Protein AF-A0A7Y4U994-F1 (afdb_monomer)

Secondary structure (DSSP, 8-state):
-GGGGT--TTSPP--HHHHHHHHHHHHHHHHSS--TTHHHHHHHHHHHTT-SSHHHHHHHHHHHHHHTTSTTHHHHHHHHHHH-S-HHHHHHHHHHHHHHT-GGGHHHHHHHHHH-SSHHHHHHHHHHHHH--

Solvent-accessible surface area (backbone atoms only — not comparable to full-atom values): 7102 Å² total; per-residue (Å²): 116,76,64,64,59,44,52,67,83,88,53,85,85,84,51,66,66,62,50,50,52,21,44,51,40,33,45,54,42,18,53,46,89,68,57,94,51,30,56,61,35,51,54,45,46,59,55,38,53,65,42,88,50,68,72,55,17,50,54,34,49,52,40,59,58,55,29,68,78,29,81,38,34,61,62,37,37,52,47,34,52,75,68,48,85,53,58,70,57,24,22,52,31,29,42,50,48,13,74,69,22,50,53,86,47,50,65,61,31,53,50,34,34,74,63,49,92,43,68,66,34,14,49,30,12,54,54,17,62,74,48,40,100

Sequence (133 aa):
VLNVLVNPGGSEITDAADLRARCFGILVVNQMIDVRFSRKAIGFLFGFLDNKDPQLRAIAEAAAVELQHTRNGLRELFGIIKIHSYADFRRKAAEWLGRWGNAEARELLTETAANDRDAGVKAAAAEALKHLK

Structure (mmCIF, N/CA/C/O backbone):
data_AF-A0A7Y4U994-F1
#
_entry.id   AF-A0A7Y4U994-F1
#
loop_
_atom_site.group_PDB
_atom_site.id
_atom_site.type_symbol
_atom_site.label_atom_id
_atom_site.label_alt_id
_atom_site.label_comp_id
_atom_site.label_asym_id
_atom_site.label_entity_id
_atom_site.label_seq_id
_atom_site.pdbx_PDB_ins_code
_atom_site.Cartn_x
_atom_site.Cartn_y
_atom_site.Cartn_z
_atom_site.occupancy
_atom_site.B_iso_or_equiv
_atom_site.auth_seq_id
_atom_site.auth_comp_id
_atom_site.auth_asym_id
_atom_site.auth_atom_id
_atom_site.pdbx_PDB_model_num
ATOM 1 N N . VAL A 1 1 ? 10.411 17.819 -10.973 1.00 56.22 1 VAL A N 1
ATOM 2 C CA . VAL A 1 1 ? 11.469 16.870 -11.395 1.00 56.22 1 VAL A CA 1
ATOM 3 C C . VAL A 1 1 ? 11.357 15.527 -10.670 1.00 56.22 1 VAL A C 1
ATOM 5 O O . VAL A 1 1 ? 11.229 14.529 -11.356 1.00 56.22 1 VAL A O 1
ATOM 8 N N . LEU A 1 2 ? 11.268 15.469 -9.331 1.00 57.94 2 LEU A N 1
ATOM 9 C CA . LEU A 1 2 ? 11.223 14.192 -8.582 1.00 57.94 2 LEU A CA 1
ATOM 10 C C . LEU A 1 2 ? 10.063 13.243 -8.946 1.00 57.94 2 LEU A C 1
ATOM 12 O O . LEU A 1 2 ? 10.270 12.040 -9.025 1.00 57.94 2 LEU A O 1
ATOM 16 N N . ASN A 1 3 ? 8.870 13.762 -9.265 1.00 61.09 3 ASN A N 1
ATOM 17 C CA . ASN A 1 3 ? 7.759 12.918 -9.735 1.00 61.09 3 ASN A CA 1
ATOM 18 C C . ASN A 1 3 ? 8.065 12.160 -11.037 1.00 61.09 3 ASN A C 1
ATOM 20 O O . ASN A 1 3 ? 7.453 11.126 -11.273 1.00 61.09 3 ASN A O 1
ATOM 24 N N . VAL A 1 4 ? 8.967 12.661 -11.889 1.00 68.94 4 VAL A N 1
ATOM 25 C CA . VAL A 1 4 ? 9.307 12.010 -13.169 1.00 68.94 4 VAL A CA 1
ATOM 26 C C . VAL A 1 4 ? 10.019 10.679 -12.927 1.00 68.94 4 VAL A C 1
ATOM 28 O O . VAL A 1 4 ? 9.819 9.745 -13.689 1.00 68.94 4 VAL A O 1
ATOM 31 N N . LEU A 1 5 ? 10.771 10.567 -11.826 1.00 72.56 5 LEU A N 1
ATOM 32 C CA . LEU A 1 5 ? 11.514 9.353 -11.471 1.00 72.56 5 LEU A CA 1
ATOM 33 C C . LEU A 1 5 ? 10.598 8.161 -11.168 1.00 72.56 5 LEU A C 1
ATOM 35 O O . LEU A 1 5 ? 11.001 7.016 -11.327 1.00 72.56 5 LEU A O 1
ATOM 39 N N . VAL A 1 6 ? 9.372 8.428 -10.716 1.00 81.88 6 VAL A N 1
ATOM 40 C CA . VAL A 1 6 ? 8.438 7.394 -10.248 1.00 81.88 6 VAL A CA 1
ATOM 41 C C . VAL A 1 6 ? 7.201 7.266 -11.137 1.00 81.88 6 VAL A C 1
ATOM 43 O O . VAL A 1 6 ? 6.573 6.215 -11.165 1.00 81.88 6 VAL A O 1
ATOM 46 N N . ASN A 1 7 ? 6.859 8.306 -11.900 1.00 85.38 7 ASN A N 1
ATOM 47 C CA . ASN A 1 7 ? 5.662 8.346 -12.735 1.00 85.38 7 ASN A CA 1
ATOM 48 C C . ASN A 1 7 ? 5.836 7.511 -14.021 1.00 85.38 7 ASN A C 1
ATOM 50 O O . ASN A 1 7 ? 6.702 7.860 -14.828 1.00 85.38 7 ASN A O 1
ATOM 54 N N . PRO A 1 8 ? 5.006 6.479 -14.271 1.00 83.31 8 PRO A N 1
ATOM 55 C CA . PRO A 1 8 ? 5.078 5.657 -15.486 1.00 83.31 8 PRO A CA 1
ATOM 56 C C . PRO A 1 8 ? 4.640 6.381 -16.769 1.00 83.31 8 PRO A C 1
ATOM 58 O O . PRO A 1 8 ? 4.698 5.808 -17.849 1.00 83.31 8 PRO A O 1
ATOM 61 N N . GLY A 1 9 ? 4.166 7.628 -16.681 1.00 80.62 9 GLY A N 1
ATOM 62 C CA . GLY A 1 9 ? 3.754 8.401 -17.856 1.00 80.62 9 GLY A CA 1
ATOM 63 C C . GLY A 1 9 ? 2.467 7.893 -18.515 1.00 80.62 9 GLY A C 1
ATOM 64 O O . GLY A 1 9 ? 2.164 8.299 -19.629 1.00 80.62 9 GLY A O 1
ATOM 65 N N . GLY A 1 10 ? 1.706 7.032 -17.830 1.00 73.50 10 GLY A N 1
ATOM 66 C CA . GLY A 1 10 ? 0.467 6.433 -18.337 1.00 73.50 10 GLY A CA 1
ATOM 67 C C . GLY A 1 10 ? 0.653 5.109 -19.083 1.00 73.50 10 GLY A C 1
ATOM 68 O O . GLY A 1 10 ? -0.343 4.463 -19.393 1.00 73.50 10 GLY A O 1
ATOM 69 N N . SER A 1 11 ? 1.893 4.680 -19.327 1.00 75.88 11 SER A N 1
ATOM 70 C CA . SER A 1 11 ? 2.191 3.379 -19.932 1.00 75.88 11 SER A CA 1
ATOM 71 C C . SER A 1 11 ? 2.140 2.256 -18.895 1.00 75.88 11 SER A C 1
ATOM 73 O O . SER A 1 11 ? 2.559 2.438 -17.749 1.00 75.88 11 SER A O 1
ATOM 75 N N . GLU A 1 12 ? 1.655 1.080 -19.296 1.00 80.62 12 GLU A N 1
ATOM 76 C CA . GLU A 1 12 ? 1.783 -0.133 -18.484 1.00 80.62 12 GLU A CA 1
ATOM 77 C C . GLU A 1 12 ? 3.268 -0.496 -18.362 1.00 80.62 12 GLU A C 1
ATOM 79 O O . GLU A 1 12 ? 3.984 -0.569 -19.363 1.00 80.62 12 GLU A O 1
ATOM 84 N N . ILE A 1 13 ? 3.746 -0.690 -17.130 1.00 87.50 13 ILE A N 1
ATOM 85 C CA . ILE A 1 13 ? 5.123 -1.131 -16.901 1.00 87.50 13 ILE A CA 1
ATOM 86 C C . ILE A 1 13 ? 5.186 -2.626 -17.183 1.00 87.50 13 ILE A C 1
ATOM 88 O O . ILE A 1 13 ? 4.505 -3.408 -16.520 1.00 87.50 13 ILE A O 1
ATOM 92 N N . THR A 1 14 ? 6.023 -3.002 -18.144 1.00 90.38 14 THR A N 1
ATOM 93 C CA . THR A 1 14 ? 6.268 -4.392 -18.554 1.00 90.38 14 THR A CA 1
ATOM 94 C C . THR A 1 14 ? 7.699 -4.843 -18.272 1.00 90.38 14 THR A C 1
ATOM 96 O O . THR A 1 14 ? 7.974 -6.039 -18.264 1.00 90.38 14 THR A O 1
ATOM 99 N N . ASP A 1 15 ? 8.608 -3.902 -18.006 1.00 93.81 15 ASP A N 1
ATOM 100 C CA . ASP A 1 15 ? 10.008 -4.190 -17.719 1.00 93.81 15 ASP A CA 1
ATOM 101 C C . ASP A 1 15 ? 10.298 -4.196 -16.212 1.00 93.81 15 ASP A C 1
ATOM 103 O O . ASP A 1 15 ? 9.988 -3.259 -15.468 1.00 93.81 15 ASP A O 1
ATOM 107 N N . ALA A 1 16 ? 10.947 -5.266 -15.758 1.00 95.81 16 ALA A N 1
ATOM 108 C CA . ALA A 1 16 ? 11.268 -5.462 -14.354 1.00 95.81 16 ALA A CA 1
ATOM 109 C C . ALA A 1 16 ? 12.397 -4.539 -13.867 1.00 95.81 16 ALA A C 1
ATOM 111 O O . ALA A 1 16 ? 12.470 -4.252 -12.669 1.00 95.81 16 ALA A O 1
ATOM 112 N N . ALA A 1 17 ? 13.310 -4.098 -14.740 1.00 95.06 17 ALA A N 1
ATOM 113 C CA . ALA A 1 17 ? 14.361 -3.157 -14.351 1.00 95.06 17 ALA A CA 1
ATOM 114 C C . ALA A 1 17 ? 13.787 -1.743 -14.154 1.00 95.06 17 ALA A C 1
ATOM 116 O O . ALA A 1 17 ? 14.053 -1.124 -13.121 1.00 95.06 17 ALA A O 1
ATOM 117 N N . ASP A 1 18 ? 12.925 -1.287 -15.067 1.00 93.81 18 ASP A N 1
ATOM 118 C CA . ASP A 1 18 ? 12.173 -0.033 -14.945 1.00 93.81 18 ASP A CA 1
ATOM 119 C C . ASP A 1 18 ? 11.322 -0.017 -13.668 1.00 93.81 18 ASP A C 1
ATOM 121 O O . ASP A 1 18 ? 11.397 0.930 -12.879 1.00 93.81 18 ASP A O 1
ATOM 125 N N . LEU A 1 19 ? 10.584 -1.100 -13.382 1.00 96.00 19 LEU A N 1
ATOM 126 C CA . LEU A 1 19 ? 9.781 -1.165 -12.161 1.00 96.00 19 LEU A CA 1
ATOM 127 C C . LEU A 1 19 ? 10.636 -1.057 -10.892 1.00 96.00 19 LEU A C 1
ATOM 129 O O . LEU A 1 19 ? 10.293 -0.299 -9.983 1.00 96.00 19 LEU A O 1
ATOM 133 N N . ARG A 1 20 ? 11.773 -1.764 -10.831 1.00 97.06 20 ARG A N 1
ATOM 134 C CA . ARG A 1 20 ? 12.699 -1.671 -9.689 1.00 97.06 20 ARG A CA 1
ATOM 135 C C . ARG A 1 20 ? 13.226 -0.253 -9.506 1.00 97.06 20 ARG A C 1
ATOM 137 O O . ARG A 1 20 ? 13.248 0.232 -8.376 1.00 97.06 20 ARG A O 1
ATOM 144 N N . ALA A 1 21 ? 13.607 0.422 -10.590 1.00 95.38 21 ALA A N 1
ATOM 145 C CA . ALA A 1 21 ? 14.094 1.798 -10.533 1.00 95.38 21 ALA A CA 1
ATOM 146 C C . ALA A 1 21 ? 13.033 2.753 -9.963 1.00 95.38 21 ALA A C 1
ATOM 148 O O . ALA A 1 21 ? 13.330 3.578 -9.096 1.00 95.38 21 ALA A O 1
ATOM 149 N N . ARG A 1 22 ? 11.772 2.595 -10.377 1.00 95.94 22 ARG A N 1
ATOM 150 C CA . ARG A 1 22 ? 10.650 3.406 -9.882 1.00 95.94 22 ARG A CA 1
ATOM 151 C C . ARG A 1 22 ? 10.326 3.115 -8.427 1.00 95.94 22 ARG A C 1
ATOM 153 O O . ARG A 1 22 ? 10.164 4.051 -7.648 1.00 95.94 22 ARG A O 1
ATOM 160 N N . CYS A 1 23 ? 10.273 1.842 -8.045 1.00 97.69 23 CYS A N 1
ATOM 161 C CA . CYS A 1 23 ? 10.105 1.419 -6.658 1.00 97.69 23 CYS A CA 1
ATOM 162 C C . CYS A 1 23 ? 11.201 2.004 -5.760 1.00 97.69 23 CYS A C 1
ATOM 164 O O . CYS A 1 23 ? 10.896 2.585 -4.720 1.00 97.69 23 CYS A O 1
ATOM 166 N N . PHE A 1 24 ? 12.461 1.953 -6.196 1.00 97.25 24 PHE A N 1
ATOM 167 C CA . PHE A 1 24 ? 13.565 2.589 -5.483 1.00 97.25 24 PHE A CA 1
ATOM 168 C C . PHE A 1 24 ? 13.381 4.110 -5.377 1.00 97.25 24 PHE A C 1
ATOM 170 O O . PHE A 1 24 ? 13.525 4.678 -4.295 1.00 97.25 24 PHE A O 1
ATOM 177 N N . GLY A 1 25 ? 12.970 4.773 -6.461 1.00 96.31 25 GLY A N 1
ATOM 178 C CA . GLY A 1 25 ? 12.638 6.198 -6.447 1.00 96.31 25 GLY A CA 1
ATOM 179 C C . GLY A 1 25 ? 11.539 6.547 -5.436 1.00 96.31 25 GLY A C 1
ATOM 180 O O . GLY A 1 25 ? 11.646 7.555 -4.738 1.00 96.31 25 GLY A O 1
ATOM 181 N N . ILE A 1 26 ? 10.512 5.702 -5.300 1.00 97.38 26 ILE A N 1
ATOM 182 C CA . ILE A 1 26 ? 9.431 5.882 -4.318 1.00 97.38 26 ILE A CA 1
ATOM 183 C C . ILE A 1 26 ? 9.986 5.815 -2.894 1.00 97.38 26 ILE A C 1
ATOM 185 O O . ILE A 1 26 ? 9.651 6.675 -2.076 1.00 97.38 26 ILE A O 1
ATOM 189 N N . LEU A 1 27 ? 10.858 4.846 -2.605 1.00 97.94 27 LEU A N 1
ATOM 190 C CA . LEU A 1 27 ? 11.506 4.721 -1.297 1.00 97.94 27 LEU A CA 1
ATOM 191 C C . LEU A 1 27 ? 12.379 5.941 -0.986 1.00 97.94 27 LEU A C 1
ATOM 193 O O . LEU A 1 27 ? 12.257 6.518 0.093 1.00 97.94 27 LEU A O 1
ATOM 197 N N . VAL A 1 28 ? 13.187 6.398 -1.948 1.00 96.38 28 VAL A N 1
ATOM 198 C CA . VAL A 1 28 ? 14.036 7.590 -1.795 1.00 96.38 28 VAL A CA 1
ATOM 199 C C . VAL A 1 28 ? 13.195 8.833 -1.510 1.00 96.38 28 VAL A C 1
ATOM 201 O O . VAL A 1 28 ? 13.471 9.546 -0.548 1.00 96.38 28 VAL A O 1
ATOM 204 N N . VAL A 1 29 ? 12.128 9.07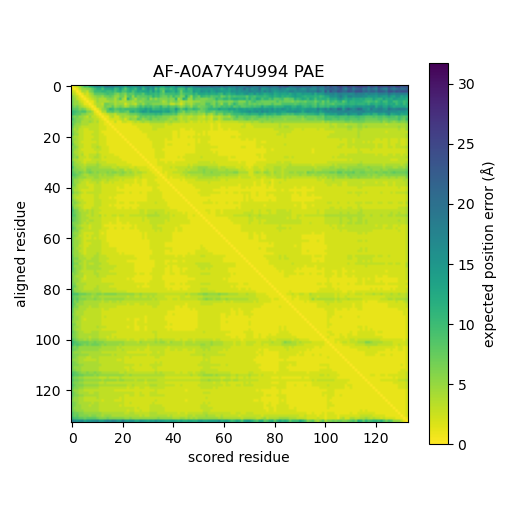5 -2.280 1.00 95.69 29 VAL A N 1
ATOM 205 C CA . VAL A 1 29 ? 11.222 10.218 -2.059 1.00 95.69 29 VAL A CA 1
ATOM 206 C C . VAL A 1 29 ? 10.565 10.157 -0.673 1.00 95.69 29 VAL A C 1
ATOM 208 O O . VAL A 1 29 ? 10.327 11.195 -0.058 1.00 95.69 29 VAL A O 1
ATOM 211 N N . ASN A 1 30 ? 10.298 8.963 -0.142 1.00 97.00 30 ASN A N 1
ATOM 212 C CA . ASN A 1 30 ? 9.736 8.796 1.200 1.00 97.00 30 ASN A CA 1
ATOM 213 C C . ASN A 1 30 ? 10.773 8.866 2.336 1.00 97.00 30 ASN A C 1
ATOM 215 O O . ASN A 1 30 ? 10.378 8.902 3.500 1.00 97.00 30 ASN A O 1
ATOM 219 N N . GL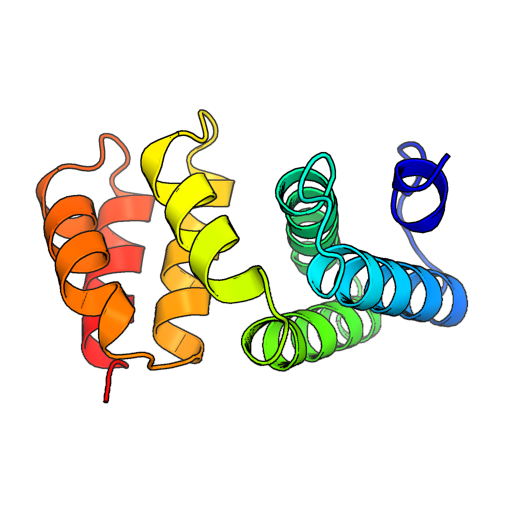N A 1 31 ? 12.071 8.960 2.028 1.00 96.81 31 GLN A N 1
ATOM 220 C CA . GLN A 1 31 ? 13.114 9.295 3.007 1.00 96.81 31 GLN A CA 1
ATOM 221 C C . GLN A 1 31 ? 13.376 10.803 3.129 1.00 96.81 31 GLN A C 1
ATOM 223 O O . GLN A 1 31 ? 13.977 11.258 4.105 1.00 96.81 31 GLN A O 1
ATOM 228 N N . MET A 1 32 ? 12.932 11.601 2.156 1.00 95.19 32 MET A N 1
ATOM 229 C CA . MET A 1 32 ? 13.219 13.034 2.111 1.00 95.19 32 MET A CA 1
ATOM 230 C C . MET A 1 32 ? 12.486 13.817 3.210 1.00 95.19 32 MET A C 1
ATOM 232 O O . MET A 1 32 ? 11.370 13.486 3.605 1.00 95.19 32 MET A O 1
ATOM 236 N N . ILE A 1 33 ? 13.101 14.913 3.669 1.00 93.69 33 ILE A N 1
ATOM 237 C CA . ILE A 1 33 ? 12.448 15.883 4.569 1.00 93.69 33 ILE A CA 1
ATOM 238 C C . ILE A 1 33 ? 11.305 16.607 3.844 1.00 93.69 33 ILE A C 1
ATOM 240 O O . ILE A 1 33 ? 10.271 16.895 4.439 1.00 93.69 33 ILE A O 1
ATOM 244 N N . ASP A 1 34 ? 11.491 16.899 2.556 1.00 91.06 34 ASP A N 1
ATOM 245 C CA . ASP A 1 34 ? 10.463 17.498 1.712 1.00 91.06 34 ASP A CA 1
ATOM 246 C C . ASP A 1 34 ? 9.427 16.448 1.289 1.00 91.06 34 ASP A C 1
ATOM 248 O O . ASP A 1 34 ? 9.695 15.590 0.447 1.00 91.06 34 ASP A O 1
ATOM 252 N N . VAL A 1 35 ? 8.227 16.553 1.859 1.00 89.69 35 VAL A N 1
ATOM 253 C CA . VAL A 1 35 ? 7.142 15.577 1.681 1.00 89.69 35 VAL A CA 1
ATOM 254 C C . VAL A 1 35 ? 6.221 15.867 0.494 1.00 89.69 35 VAL A C 1
ATOM 256 O O . VAL A 1 35 ? 5.275 15.116 0.257 1.00 89.69 35 VAL A O 1
ATOM 259 N N . ARG A 1 36 ? 6.467 16.934 -0.288 1.00 90.56 36 ARG A N 1
ATOM 260 C CA . ARG A 1 36 ? 5.557 17.397 -1.364 1.00 90.56 36 ARG A CA 1
ATOM 261 C C . ARG A 1 36 ? 5.150 16.305 -2.357 1.00 90.56 36 ARG A C 1
ATOM 263 O O . ARG A 1 36 ? 4.101 16.411 -2.990 1.00 90.56 36 ARG A O 1
ATOM 270 N N . PHE A 1 37 ? 5.972 15.268 -2.505 1.00 90.75 37 PHE A N 1
ATOM 271 C CA . PHE A 1 37 ? 5.760 14.182 -3.459 1.00 90.75 37 PHE A CA 1
ATOM 272 C C . PHE A 1 37 ? 5.599 12.797 -2.824 1.00 90.75 37 PHE A C 1
ATOM 274 O O . PHE A 1 37 ? 5.278 1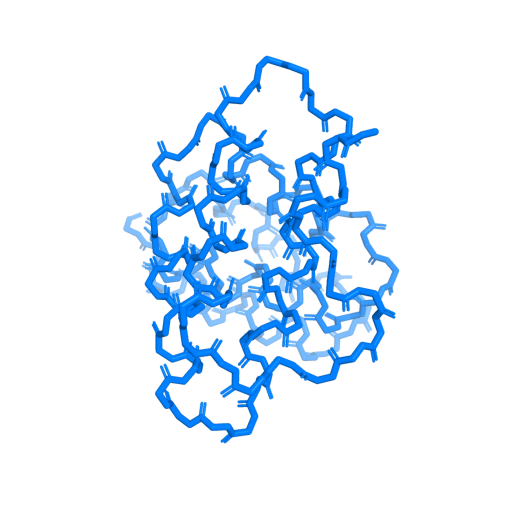1.856 -3.546 1.00 90.75 37 PHE A O 1
ATOM 281 N N . SER A 1 38 ? 5.748 12.659 -1.503 1.00 94.81 38 SER A N 1
ATOM 282 C CA . SER A 1 38 ? 5.753 11.362 -0.807 1.00 94.81 38 SER A CA 1
ATOM 283 C C . SER A 1 38 ? 4.447 10.590 -1.011 1.00 94.81 38 SER A C 1
ATOM 285 O O . SER A 1 38 ? 4.463 9.472 -1.530 1.00 94.81 38 SER A O 1
ATOM 287 N N . ARG A 1 39 ? 3.295 11.227 -0.763 1.00 95.12 39 ARG A N 1
ATOM 288 C CA . ARG A 1 39 ? 1.981 10.601 -0.996 1.00 95.12 39 ARG A CA 1
ATOM 289 C C . ARG A 1 39 ? 1.735 10.224 -2.450 1.00 95.12 39 ARG A C 1
ATOM 291 O O . ARG A 1 39 ? 1.199 9.159 -2.738 1.00 95.12 39 ARG A O 1
ATOM 298 N N . LYS A 1 40 ? 2.114 11.107 -3.380 1.00 94.06 40 LYS A N 1
ATOM 299 C CA . LYS A 1 40 ? 1.920 10.867 -4.815 1.00 94.06 40 LYS A CA 1
ATOM 300 C C . LYS A 1 40 ? 2.781 9.697 -5.297 1.00 94.06 40 LYS A C 1
ATOM 302 O O . LYS A 1 40 ? 2.306 8.899 -6.095 1.00 94.06 40 LYS A O 1
ATOM 307 N N . ALA A 1 41 ? 4.001 9.569 -4.776 1.00 96.12 41 ALA A N 1
ATOM 308 C CA . ALA A 1 41 ? 4.882 8.438 -5.042 1.00 96.12 41 ALA A CA 1
ATOM 309 C C . ALA A 1 41 ? 4.262 7.109 -4.572 1.00 96.12 41 ALA A C 1
ATOM 311 O O . ALA A 1 41 ? 4.243 6.144 -5.331 1.00 96.12 41 ALA A O 1
ATOM 312 N N . ILE A 1 42 ? 3.664 7.081 -3.376 1.00 97.44 42 ILE A N 1
ATOM 313 C CA . ILE A 1 42 ? 2.924 5.906 -2.876 1.00 97.44 42 ILE A CA 1
ATOM 314 C C . ILE A 1 42 ? 1.707 5.599 -3.759 1.00 97.44 42 ILE A C 1
ATOM 316 O O . ILE A 1 42 ? 1.408 4.438 -4.017 1.00 97.44 42 ILE A O 1
ATOM 320 N N . GLY A 1 43 ? 1.046 6.621 -4.302 1.00 95.19 43 GLY A N 1
ATOM 321 C CA . GLY A 1 43 ? -0.030 6.419 -5.270 1.00 95.19 43 GLY A CA 1
ATOM 322 C C . GLY A 1 43 ? 0.407 5.660 -6.527 1.00 95.19 43 GLY A C 1
ATOM 323 O O . GLY A 1 43 ? -0.337 4.813 -7.012 1.00 95.19 43 GLY A O 1
ATOM 324 N N . PHE A 1 44 ? 1.625 5.900 -7.025 1.00 96.00 44 PHE A N 1
ATOM 325 C CA . PHE A 1 44 ? 2.179 5.094 -8.117 1.00 96.00 44 PHE A CA 1
ATOM 326 C C . PHE A 1 44 ? 2.472 3.659 -7.672 1.00 96.00 44 PHE A C 1
ATOM 328 O O . PHE A 1 44 ? 2.139 2.732 -8.406 1.00 96.00 44 PHE A O 1
ATOM 335 N N . LEU A 1 45 ? 2.994 3.462 -6.454 1.00 97.50 45 LEU A N 1
ATOM 336 C CA . LEU A 1 45 ? 3.198 2.123 -5.889 1.00 97.50 45 LEU A CA 1
ATOM 337 C C . LEU A 1 45 ? 1.897 1.312 -5.859 1.00 97.50 45 LEU A C 1
ATOM 339 O O . LEU A 1 45 ? 1.891 0.143 -6.228 1.00 97.50 45 LEU A O 1
ATOM 343 N N . PHE A 1 46 ? 0.785 1.941 -5.474 1.00 97.19 46 PHE A N 1
ATOM 344 C CA . PHE A 1 46 ? -0.532 1.301 -5.466 1.00 97.19 46 PHE A CA 1
ATOM 345 C C . PHE A 1 46 ? -1.014 0.894 -6.855 1.00 97.19 46 PHE A C 1
ATOM 347 O O . PHE A 1 46 ? -1.695 -0.121 -6.962 1.00 97.19 46 PHE A O 1
ATOM 354 N N . GLY A 1 47 ? -0.644 1.639 -7.899 1.00 94.56 47 GLY A N 1
ATOM 355 C CA . GLY A 1 47 ? -0.875 1.219 -9.280 1.00 94.56 47 GLY A CA 1
ATOM 356 C C . GLY A 1 47 ? 0.013 0.041 -9.687 1.00 94.56 47 GLY A C 1
ATOM 357 O O . GLY A 1 47 ? -0.439 -0.862 -10.381 1.00 94.56 47 GLY A O 1
ATOM 358 N N . PHE A 1 48 ? 1.264 -0.004 -9.221 1.00 95.94 48 PHE A N 1
ATOM 359 C CA . PHE A 1 48 ? 2.174 -1.118 -9.519 1.00 95.94 48 PHE A CA 1
ATOM 360 C C . PHE A 1 48 ? 1.743 -2.429 -8.849 1.00 95.94 48 PHE A C 1
ATOM 362 O O . PHE A 1 48 ? 1.939 -3.500 -9.415 1.00 95.94 48 PHE A O 1
ATOM 369 N N . LEU A 1 49 ? 1.102 -2.352 -7.682 1.00 97.00 49 LEU A N 1
ATOM 370 C CA . LEU A 1 49 ? 0.511 -3.507 -6.996 1.00 97.00 49 LEU A CA 1
ATOM 371 C C . LEU A 1 49 ? -0.674 -4.130 -7.761 1.00 97.00 49 LEU A C 1
ATOM 373 O O . LEU A 1 49 ? -0.993 -5.302 -7.559 1.00 97.00 49 LEU A O 1
ATOM 377 N N . ASP A 1 50 ? -1.287 -3.386 -8.682 1.00 94.88 50 ASP A N 1
ATOM 378 C CA . ASP A 1 50 ? -2.356 -3.897 -9.547 1.00 94.88 50 ASP A CA 1
ATOM 379 C C . ASP A 1 50 ? -1.826 -4.543 -10.839 1.00 94.88 50 ASP A C 1
ATOM 381 O O . ASP A 1 50 ? -2.617 -5.069 -11.625 1.00 94.88 50 ASP A O 1
ATOM 385 N N . ASN A 1 51 ? -0.507 -4.532 -11.076 1.00 94.81 51 ASN A N 1
ATOM 386 C CA . ASN A 1 51 ? 0.087 -5.039 -12.316 1.00 94.81 51 ASN A CA 1
ATOM 387 C C . ASN A 1 51 ? -0.329 -6.495 -12.578 1.00 94.81 51 ASN A C 1
ATOM 389 O O . ASN A 1 51 ? -0.329 -7.311 -11.664 1.00 94.81 51 ASN A O 1
ATOM 393 N N . LYS A 1 52 ? -0.706 -6.847 -13.811 1.00 94.38 52 LYS A N 1
ATOM 394 C CA . LYS A 1 52 ? -1.195 -8.198 -14.133 1.00 94.38 52 LYS A CA 1
ATOM 395 C C . LYS A 1 52 ? -0.104 -9.260 -14.029 1.00 94.38 52 LYS A C 1
ATOM 397 O O . LYS A 1 52 ? -0.416 -10.387 -13.649 1.00 94.38 52 LYS A O 1
ATOM 402 N N . ASP A 1 53 ? 1.142 -8.898 -14.317 1.00 96.31 53 ASP A N 1
ATOM 403 C CA . ASP A 1 53 ? 2.291 -9.788 -14.214 1.00 96.31 53 ASP A CA 1
ATOM 404 C C . ASP A 1 53 ? 2.639 -10.040 -12.731 1.00 96.31 53 ASP A C 1
ATOM 406 O O . ASP A 1 53 ? 3.001 -9.102 -12.008 1.00 96.31 53 ASP A O 1
ATOM 410 N N . PRO A 1 54 ? 2.555 -11.294 -12.244 1.00 96.75 54 PRO A N 1
ATOM 411 C CA . PRO A 1 54 ? 2.910 -11.634 -10.870 1.00 96.75 54 PRO A CA 1
ATOM 412 C C . PRO A 1 54 ? 4.352 -11.273 -10.489 1.00 96.75 54 PRO A C 1
ATOM 414 O O . PRO A 1 54 ? 4.595 -10.917 -9.337 1.00 96.75 54 PRO A O 1
ATOM 417 N N . GLN A 1 55 ? 5.305 -11.332 -11.427 1.00 96.81 55 GLN A N 1
ATOM 418 C CA . GLN A 1 55 ? 6.702 -10.980 -11.162 1.00 96.81 55 GLN A CA 1
ATOM 419 C C . GLN A 1 55 ? 6.856 -9.482 -10.902 1.00 96.81 55 GLN A C 1
ATOM 421 O O . GLN A 1 55 ? 7.546 -9.077 -9.966 1.00 96.81 55 GLN A O 1
ATOM 426 N N . LEU A 1 56 ? 6.180 -8.654 -11.699 1.00 97.31 56 LEU A N 1
ATOM 427 C CA . LEU A 1 56 ? 6.175 -7.206 -11.509 1.00 97.31 56 LEU A CA 1
ATOM 428 C C . LEU A 1 56 ? 5.437 -6.826 -10.224 1.00 97.31 56 LEU A C 1
ATOM 430 O O . LEU A 1 56 ? 5.928 -6.015 -9.438 1.00 97.31 56 LEU A O 1
ATOM 434 N N . ARG A 1 57 ? 4.310 -7.484 -9.944 1.00 97.50 57 ARG A N 1
ATOM 435 C CA . ARG A 1 57 ? 3.578 -7.300 -8.688 1.00 97.50 57 ARG A CA 1
ATOM 436 C C . ARG A 1 57 ? 4.453 -7.586 -7.466 1.00 97.50 57 ARG A C 1
ATOM 438 O O . ARG A 1 57 ? 4.473 -6.779 -6.542 1.00 97.50 57 ARG A O 1
ATOM 445 N N . ALA A 1 58 ? 5.236 -8.666 -7.490 1.00 98.38 58 ALA A N 1
ATOM 446 C CA . ALA A 1 58 ? 6.143 -9.024 -6.398 1.00 98.38 58 ALA A CA 1
ATOM 447 C C . ALA A 1 58 ? 7.225 -7.955 -6.141 1.00 98.38 58 ALA A C 1
ATOM 449 O O . ALA A 1 58 ? 7.596 -7.708 -4.994 1.00 98.38 58 ALA A O 1
ATOM 450 N N . ILE A 1 59 ? 7.705 -7.267 -7.186 1.00 98.44 59 ILE A N 1
ATOM 451 C CA . ILE A 1 59 ? 8.640 -6.136 -7.036 1.00 98.44 59 ILE A CA 1
ATOM 452 C C . ILE A 1 59 ? 7.961 -4.971 -6.302 1.00 98.44 59 ILE A C 1
ATOM 454 O O . ILE A 1 59 ? 8.554 -4.377 -5.398 1.00 98.44 59 ILE A O 1
ATOM 458 N N . ALA A 1 60 ? 6.717 -4.653 -6.665 1.00 98.25 60 ALA A N 1
ATOM 459 C CA . ALA A 1 60 ? 5.946 -3.609 -5.997 1.00 98.25 60 ALA A CA 1
ATOM 460 C C . ALA A 1 60 ? 5.633 -3.973 -4.535 1.00 98.25 60 ALA A C 1
ATOM 462 O O . ALA A 1 60 ? 5.745 -3.125 -3.651 1.00 98.25 60 ALA A O 1
ATOM 463 N N . GLU A 1 61 ? 5.301 -5.235 -4.260 1.00 98.62 61 GLU A N 1
ATOM 464 C CA . GLU A 1 61 ? 5.080 -5.736 -2.900 1.00 98.62 61 GLU A CA 1
ATOM 465 C C . GLU A 1 61 ? 6.339 -5.618 -2.041 1.00 98.62 61 GLU A C 1
ATOM 467 O O . GLU A 1 61 ? 6.254 -5.119 -0.919 1.00 98.62 61 GLU A O 1
ATOM 472 N N . ALA A 1 62 ? 7.509 -5.982 -2.575 1.00 98.62 62 ALA A N 1
ATOM 473 C CA . ALA A 1 62 ? 8.780 -5.806 -1.876 1.00 98.62 62 ALA A CA 1
ATOM 474 C C . ALA A 1 62 ? 9.021 -4.332 -1.511 1.00 98.62 62 ALA A C 1
ATOM 476 O O . ALA A 1 62 ? 9.358 -4.013 -0.374 1.00 98.62 62 ALA A O 1
ATOM 477 N N . ALA A 1 63 ? 8.764 -3.407 -2.437 1.00 98.56 63 ALA A N 1
ATOM 478 C CA . ALA A 1 63 ? 8.897 -1.980 -2.160 1.00 98.56 63 ALA A CA 1
ATOM 479 C C . ALA A 1 63 ? 7.883 -1.472 -1.120 1.00 98.56 63 ALA A C 1
ATOM 481 O O . ALA A 1 63 ? 8.204 -0.598 -0.319 1.00 98.56 63 ALA A O 1
ATOM 482 N N . ALA A 1 64 ? 6.666 -2.012 -1.096 1.00 98.62 64 ALA A N 1
ATOM 483 C CA . ALA A 1 64 ? 5.668 -1.660 -0.092 1.00 98.62 64 ALA A CA 1
ATOM 484 C C . ALA A 1 64 ? 5.999 -2.224 1.302 1.00 98.62 64 ALA A C 1
ATOM 486 O O . ALA A 1 64 ? 5.669 -1.589 2.303 1.00 98.62 64 ALA A O 1
ATOM 487 N N . VAL A 1 65 ? 6.703 -3.357 1.390 1.00 98.50 65 VAL A N 1
ATOM 488 C CA . VAL A 1 65 ? 7.311 -3.820 2.647 1.00 98.50 65 VAL A CA 1
ATOM 489 C C . VAL A 1 65 ? 8.379 -2.828 3.106 1.00 98.50 65 VAL A C 1
ATOM 491 O O . VAL A 1 65 ? 8.310 -2.359 4.238 1.00 98.50 65 VAL A O 1
ATOM 494 N N . GLU A 1 66 ? 9.307 -2.433 2.234 1.00 98.56 66 GLU A N 1
ATOM 495 C CA . GLU A 1 66 ? 10.386 -1.496 2.587 1.00 98.56 66 GLU A CA 1
ATOM 496 C C . GLU A 1 66 ? 9.887 -0.087 2.940 1.00 98.56 66 GLU A C 1
ATOM 498 O O . GLU A 1 66 ? 10.499 0.624 3.740 1.00 98.56 66 GLU A O 1
ATOM 503 N N . LEU A 1 67 ? 8.741 0.326 2.391 1.00 98.44 67 LEU A N 1
ATOM 504 C CA . LEU A 1 67 ? 8.141 1.630 2.663 1.00 98.44 67 LEU A CA 1
ATOM 505 C C . LEU A 1 67 ? 7.892 1.856 4.165 1.00 98.44 67 LEU A C 1
ATOM 507 O O . LEU A 1 67 ? 7.999 2.997 4.623 1.00 98.44 67 LEU A O 1
ATOM 511 N N . GLN A 1 68 ? 7.638 0.797 4.942 1.00 97.38 68 GLN A N 1
ATOM 512 C CA . GLN A 1 68 ? 7.437 0.881 6.395 1.00 97.38 68 GLN A CA 1
ATOM 513 C C . GLN A 1 68 ? 8.668 1.428 7.140 1.00 97.38 68 GLN A C 1
ATOM 515 O O . GLN A 1 68 ? 8.536 2.005 8.216 1.00 97.38 68 GLN A O 1
ATOM 520 N N . HIS A 1 69 ? 9.862 1.267 6.562 1.00 97.75 69 HIS A N 1
ATOM 521 C CA . HIS A 1 69 ? 11.140 1.701 7.132 1.00 97.75 69 HIS A CA 1
ATOM 522 C C . HIS A 1 69 ? 11.565 3.094 6.647 1.00 97.75 69 HIS A C 1
ATOM 524 O O . HIS A 1 69 ? 12.642 3.586 6.992 1.00 97.75 69 HIS A O 1
ATOM 530 N N . THR A 1 70 ? 10.735 3.750 5.834 1.00 98.12 70 THR A N 1
ATOM 531 C CA . THR A 1 70 ? 11.002 5.110 5.366 1.00 98.12 70 THR A CA 1
ATOM 532 C C . THR A 1 70 ? 10.497 6.154 6.353 1.00 98.12 70 THR A C 1
ATOM 534 O O . THR A 1 70 ? 9.506 5.946 7.052 1.00 98.12 70 THR A O 1
ATOM 537 N N . ARG A 1 71 ? 11.146 7.324 6.365 1.00 97.56 71 ARG A N 1
ATOM 538 C CA . ARG A 1 71 ? 10.779 8.469 7.210 1.00 97.56 71 ARG A CA 1
ATOM 539 C C . ARG A 1 71 ? 9.287 8.818 7.141 1.00 97.56 71 ARG A C 1
ATOM 541 O O . ARG A 1 71 ? 8.691 9.154 8.163 1.00 97.56 71 ARG A O 1
ATOM 548 N N . ASN A 1 72 ? 8.704 8.775 5.942 1.00 97.81 72 ASN A N 1
ATOM 549 C CA . ASN A 1 72 ? 7.356 9.285 5.692 1.00 97.81 72 ASN A CA 1
ATOM 550 C C . ASN A 1 72 ? 6.304 8.184 5.484 1.00 97.81 72 ASN A C 1
ATOM 552 O O . ASN A 1 72 ? 5.117 8.484 5.592 1.00 97.81 72 ASN A O 1
ATOM 556 N N . GLY A 1 73 ? 6.699 6.929 5.230 1.00 97.75 73 GLY A N 1
ATOM 557 C CA . GLY A 1 73 ? 5.795 5.853 4.801 1.00 97.75 73 GLY A CA 1
ATOM 558 C C . GLY A 1 73 ? 4.549 5.692 5.676 1.00 97.75 73 GLY A C 1
ATOM 559 O O . GLY A 1 73 ? 3.429 5.813 5.181 1.00 97.75 73 GLY A O 1
ATOM 560 N N . LEU A 1 74 ? 4.729 5.513 6.990 1.00 97.88 74 LEU A N 1
ATOM 561 C CA . LEU A 1 74 ? 3.620 5.379 7.946 1.00 97.88 74 LEU A CA 1
ATOM 562 C C . LEU A 1 74 ? 2.676 6.589 7.927 1.00 97.88 74 LEU A C 1
ATOM 564 O O . LEU A 1 74 ? 1.460 6.444 7.789 1.00 97.88 74 LEU A O 1
ATOM 568 N N . ARG A 1 75 ? 3.243 7.797 8.014 1.00 97.44 75 ARG A N 1
ATOM 569 C CA . ARG A 1 75 ? 2.472 9.048 8.056 1.00 97.44 75 ARG A CA 1
ATOM 570 C C . ARG A 1 75 ? 1.711 9.298 6.761 1.00 97.44 75 ARG A C 1
ATOM 572 O O . ARG A 1 75 ? 0.600 9.826 6.797 1.00 97.44 75 ARG A O 1
ATOM 579 N N . GLU A 1 76 ? 2.275 8.915 5.622 1.00 97.94 76 GLU A N 1
ATOM 580 C CA . GLU A 1 76 ? 1.592 9.077 4.346 1.00 97.94 76 GLU A CA 1
ATOM 581 C C . GLU A 1 76 ? 0.464 8.069 4.147 1.00 97.94 76 GLU A C 1
ATOM 583 O O . GLU A 1 76 ? -0.578 8.465 3.626 1.00 97.94 76 GLU A O 1
ATOM 588 N N . LEU A 1 77 ? 0.589 6.824 4.624 1.00 98.50 77 LEU A N 1
ATOM 589 C CA . LEU A 1 77 ? -0.545 5.889 4.644 1.00 98.50 77 LEU A CA 1
ATOM 590 C C . LEU A 1 77 ? -1.677 6.411 5.539 1.00 98.50 77 LEU A C 1
ATOM 592 O O . LEU A 1 77 ? -2.841 6.349 5.141 1.00 98.50 77 LEU A O 1
ATOM 596 N N . PHE A 1 78 ? -1.351 7.022 6.684 1.00 98.50 78 PHE A N 1
ATOM 597 C CA . PHE A 1 78 ? -2.356 7.684 7.523 1.00 98.50 78 PHE A CA 1
ATOM 598 C C . PHE A 1 78 ? -3.040 8.827 6.771 1.00 98.50 78 PHE A C 1
ATOM 600 O O . PHE A 1 78 ? -4.265 8.950 6.789 1.00 98.50 78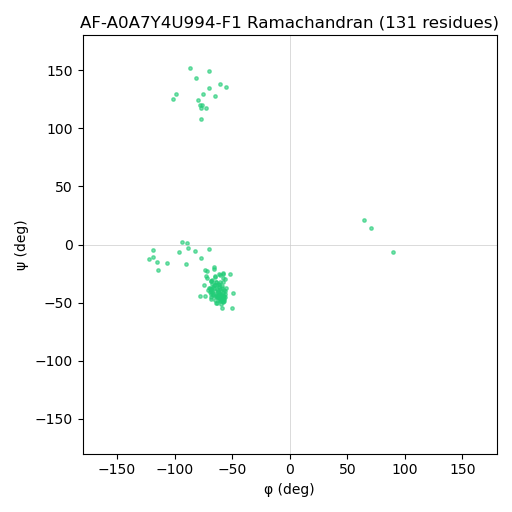 PHE A O 1
ATOM 607 N N . GLY A 1 79 ? -2.253 9.652 6.076 1.00 97.81 79 GLY A N 1
ATOM 608 C CA . GLY A 1 79 ? -2.768 10.721 5.229 1.00 97.81 79 GLY A CA 1
ATOM 609 C C . GLY A 1 79 ? -3.699 10.196 4.134 1.00 97.81 79 GLY A C 1
ATOM 610 O O . GLY A 1 79 ? -4.766 10.768 3.922 1.00 97.81 79 GLY A O 1
ATOM 611 N N . ILE A 1 80 ? -3.338 9.093 3.473 1.00 98.38 80 ILE A N 1
ATOM 612 C CA . ILE A 1 80 ? -4.157 8.470 2.426 1.00 98.38 80 ILE A CA 1
ATOM 613 C C . ILE A 1 80 ? -5.517 8.040 2.982 1.00 98.38 80 ILE A C 1
ATOM 615 O O . ILE A 1 80 ? -6.532 8.403 2.392 1.00 98.38 80 ILE A O 1
ATOM 619 N N . ILE A 1 81 ? -5.560 7.344 4.122 1.00 98.31 81 ILE A N 1
ATOM 620 C CA . ILE A 1 81 ? -6.828 6.952 4.756 1.00 98.31 81 ILE A CA 1
ATOM 621 C C . ILE A 1 81 ? -7.684 8.185 5.072 1.00 98.31 81 ILE A C 1
ATOM 623 O O . ILE A 1 81 ? -8.866 8.210 4.749 1.00 98.31 81 ILE A O 1
ATOM 627 N N . LYS A 1 82 ? -7.097 9.243 5.640 1.00 97.62 82 LYS A N 1
ATOM 628 C CA . LYS A 1 82 ? -7.872 10.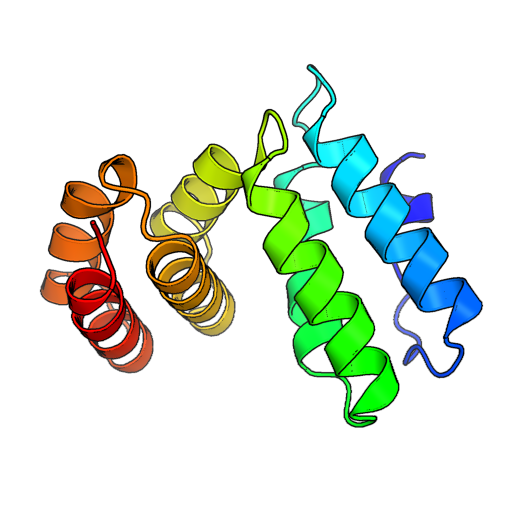404 6.106 1.00 97.62 82 LYS A CA 1
ATOM 629 C C . LYS A 1 82 ? -8.449 11.266 4.985 1.00 97.62 82 LYS A C 1
ATOM 631 O O . LYS A 1 82 ? -9.550 11.784 5.138 1.00 97.62 82 LYS A O 1
ATOM 636 N N . ILE A 1 83 ? -7.710 11.480 3.891 1.00 95.88 83 ILE A N 1
ATOM 637 C CA . ILE A 1 83 ? -8.069 12.534 2.920 1.00 95.88 83 ILE A CA 1
ATOM 638 C C . ILE A 1 83 ? -8.293 12.041 1.489 1.00 95.88 83 ILE A C 1
ATOM 640 O O . ILE A 1 83 ? -8.766 12.808 0.647 1.00 95.88 83 ILE A O 1
ATOM 644 N N . HIS A 1 84 ? -7.925 10.801 1.155 1.00 96.31 84 HIS A N 1
ATOM 645 C CA . HIS A 1 84 ? -7.968 10.371 -0.238 1.00 96.31 84 HIS A CA 1
ATOM 646 C C . HIS A 1 84 ? -9.403 10.103 -0.708 1.00 96.31 84 HIS A C 1
ATOM 648 O O . HIS A 1 84 ? -10.167 9.353 -0.095 1.00 96.31 84 HIS A O 1
ATOM 654 N N . SER A 1 85 ? -9.772 10.695 -1.847 1.00 95.75 85 SER A N 1
ATOM 655 C CA . SER A 1 85 ? -11.139 10.601 -2.375 1.00 95.75 85 SER A CA 1
ATOM 656 C C . SER A 1 85 ? -11.483 9.196 -2.877 1.00 95.75 85 SER A C 1
ATOM 658 O O . SER A 1 85 ? -12.596 8.721 -2.652 1.00 95.75 85 SER A O 1
ATOM 660 N N . TYR A 1 86 ? -10.522 8.503 -3.492 1.00 96.69 86 TYR A N 1
ATOM 661 C CA . TYR A 1 86 ? -10.723 7.157 -4.029 1.00 96.69 86 TYR A CA 1
ATOM 662 C C . TYR A 1 86 ? -10.660 6.099 -2.924 1.00 96.69 86 TYR A C 1
ATOM 664 O O . TYR A 1 86 ? -9.654 6.014 -2.216 1.00 96.69 86 TYR A O 1
ATOM 672 N N . ALA A 1 87 ? -11.721 5.295 -2.805 1.00 98.12 87 ALA A N 1
ATOM 673 C CA . ALA A 1 87 ? -11.839 4.233 -1.805 1.00 98.12 87 ALA A CA 1
ATOM 674 C C . ALA A 1 87 ? -10.747 3.165 -1.943 1.00 98.12 87 ALA A C 1
ATOM 676 O O . ALA A 1 87 ? -10.184 2.750 -0.937 1.00 98.12 87 ALA A O 1
ATOM 677 N N . ASP A 1 88 ? -10.371 2.800 -3.173 1.00 98.12 88 ASP A N 1
ATOM 678 C CA . ASP A 1 88 ? -9.329 1.797 -3.421 1.00 98.12 88 ASP A CA 1
ATOM 679 C C . ASP A 1 88 ? -7.987 2.147 -2.753 1.00 98.12 88 ASP A C 1
ATOM 681 O O . ASP A 1 88 ? -7.350 1.302 -2.132 1.00 98.12 88 ASP A O 1
ATOM 685 N N . PHE A 1 89 ? -7.600 3.423 -2.777 1.00 98.44 89 PHE A N 1
ATOM 686 C CA . PHE A 1 89 ? -6.374 3.886 -2.124 1.00 98.44 89 PHE A CA 1
ATOM 687 C C . PHE A 1 89 ? -6.476 3.822 -0.599 1.00 98.44 89 PHE A C 1
ATOM 689 O O . PHE A 1 89 ? -5.517 3.422 0.058 1.00 98.44 89 PHE A O 1
ATOM 696 N N . ARG A 1 90 ? -7.627 4.198 -0.023 1.00 98.69 90 ARG A N 1
ATOM 697 C CA . ARG A 1 90 ? -7.850 4.086 1.428 1.00 98.69 90 ARG A CA 1
ATOM 698 C C . ARG A 1 90 ? -7.812 2.625 1.874 1.00 98.69 90 ARG A C 1
ATOM 700 O O . ARG A 1 90 ? -7.164 2.309 2.865 1.00 98.69 90 ARG A O 1
ATOM 707 N N . ARG A 1 91 ? -8.437 1.740 1.094 1.00 98.75 91 ARG A N 1
ATOM 708 C CA . ARG A 1 91 ? -8.445 0.291 1.305 1.00 98.75 91 ARG A CA 1
ATOM 709 C C . ARG A 1 91 ? -7.027 -0.281 1.295 1.00 98.75 91 ARG A C 1
ATOM 711 O O . ARG A 1 91 ? -6.620 -0.870 2.287 1.00 98.75 91 ARG A O 1
ATOM 718 N N . LYS A 1 92 ? -6.249 -0.031 0.234 1.00 98.62 92 LYS A N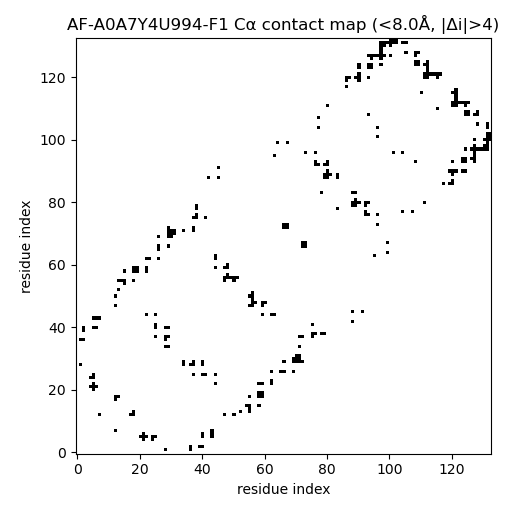 1
ATOM 719 C CA . LYS A 1 92 ? -4.847 -0.476 0.130 1.00 98.62 92 LYS A CA 1
ATOM 720 C C . LYS A 1 92 ? -3.984 0.060 1.269 1.00 98.62 92 LYS A C 1
ATOM 722 O O . LYS A 1 92 ? -3.168 -0.675 1.815 1.00 98.62 92 LYS A O 1
ATOM 727 N N . ALA A 1 93 ? -4.171 1.321 1.662 1.00 98.69 93 ALA A N 1
ATOM 728 C CA . ALA A 1 93 ? -3.464 1.880 2.809 1.00 98.69 93 ALA A CA 1
ATOM 729 C C . ALA A 1 93 ? -3.810 1.129 4.107 1.00 98.69 93 ALA A C 1
ATOM 731 O O . ALA A 1 93 ? -2.898 0.767 4.844 1.00 98.69 93 ALA A O 1
ATOM 732 N N . ALA A 1 94 ? -5.088 0.832 4.361 1.00 98.69 94 ALA A N 1
ATOM 733 C CA . ALA A 1 94 ? -5.497 0.045 5.525 1.00 98.69 94 ALA A CA 1
ATOM 734 C C . ALA A 1 94 ? -4.898 -1.374 5.507 1.00 98.69 94 ALA A C 1
ATOM 736 O O . ALA A 1 94 ? -4.331 -1.809 6.508 1.00 98.69 94 ALA A O 1
ATOM 737 N N . GLU A 1 95 ? -4.948 -2.060 4.361 1.00 98.62 95 GLU A N 1
ATOM 738 C CA . GLU A 1 95 ? -4.355 -3.392 4.177 1.00 98.62 95 GLU A CA 1
ATOM 739 C C . GL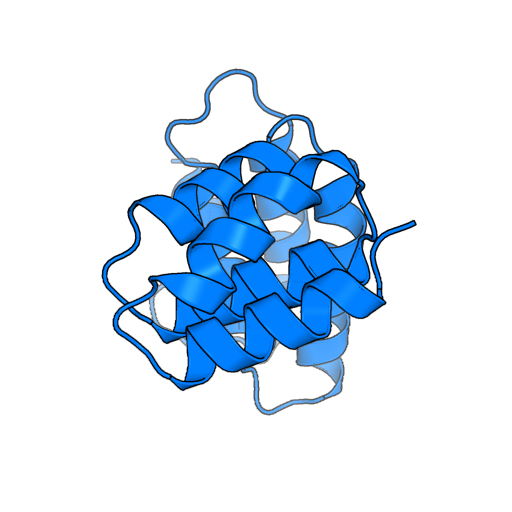U A 1 95 ? -2.849 -3.392 4.488 1.00 98.62 95 GLU A C 1
ATOM 741 O O . GLU A 1 95 ? -2.370 -4.244 5.239 1.00 98.62 95 GLU A O 1
ATOM 746 N N . TRP A 1 96 ? -2.095 -2.417 3.966 1.00 98.56 96 TRP A N 1
ATOM 747 C CA . TRP A 1 96 ? -0.655 -2.310 4.221 1.00 98.56 96 TRP A CA 1
ATOM 748 C C . TRP A 1 96 ? -0.324 -1.947 5.668 1.00 98.56 96 TRP A C 1
ATOM 750 O O . TRP A 1 96 ? 0.604 -2.530 6.224 1.00 98.56 96 TRP A O 1
ATOM 760 N N . LEU A 1 97 ? -1.097 -1.066 6.312 1.00 98.44 97 LEU A N 1
ATOM 761 C CA . LEU A 1 97 ? -0.927 -0.789 7.743 1.00 98.44 97 LEU A CA 1
ATOM 762 C C . LEU A 1 97 ? -1.124 -2.051 8.594 1.00 98.44 97 LEU A C 1
ATOM 764 O O . LEU A 1 97 ? -0.352 -2.280 9.524 1.00 98.44 97 LEU A O 1
ATOM 768 N N . GLY A 1 98 ? -2.105 -2.890 8.245 1.00 98.19 98 GLY A N 1
ATOM 769 C CA . GLY A 1 98 ? -2.298 -4.197 8.873 1.00 98.19 98 GLY A CA 1
ATOM 770 C C . GLY A 1 98 ? -1.095 -5.118 8.676 1.00 98.19 98 GLY A C 1
ATOM 771 O O . GLY A 1 98 ? -0.581 -5.667 9.644 1.00 98.19 98 GLY A O 1
ATOM 772 N N . ARG A 1 99 ? -0.588 -5.231 7.441 1.00 98.00 99 ARG A N 1
ATOM 773 C CA . ARG A 1 99 ? 0.595 -6.054 7.118 1.00 98.00 99 ARG A CA 1
ATOM 774 C C . ARG A 1 99 ? 1.860 -5.606 7.849 1.00 98.00 99 ARG A C 1
ATOM 776 O O . ARG A 1 99 ? 2.666 -6.449 8.229 1.00 98.00 99 ARG A O 1
ATOM 783 N N . TRP A 1 100 ? 2.049 -4.302 8.038 1.00 97.81 100 TRP A N 1
ATOM 784 C CA . TRP A 1 100 ? 3.181 -3.768 8.804 1.00 97.81 100 TRP A CA 1
ATOM 785 C C . TRP A 1 100 ? 3.030 -4.017 10.309 1.00 97.81 100 TRP A C 1
ATOM 787 O O . TRP A 1 100 ? 4.021 -4.028 11.036 1.00 97.81 100 TRP A O 1
ATOM 797 N N . GLY A 1 101 ? 1.800 -4.226 10.787 1.00 97.06 101 GLY A N 1
ATOM 798 C CA . GLY A 1 101 ? 1.519 -4.573 12.177 1.00 97.06 101 GLY A CA 1
ATOM 799 C C . GLY A 1 101 ? 1.897 -3.478 13.178 1.00 97.06 101 GLY A C 1
ATOM 800 O O . GLY A 1 101 ? 2.105 -3.783 14.351 1.00 97.06 101 GLY A O 1
ATOM 801 N N . ASN A 1 102 ? 2.020 -2.219 12.735 1.00 93.25 102 ASN A N 1
ATOM 802 C CA . ASN A 1 102 ? 2.405 -1.107 13.602 1.00 93.25 102 ASN A CA 1
ATOM 803 C C . ASN A 1 102 ? 1.211 -0.658 14.465 1.00 93.25 102 ASN A C 1
ATOM 805 O O . ASN A 1 102 ? 0.205 -0.166 13.951 1.00 93.25 102 ASN A O 1
ATOM 809 N N . ALA A 1 103 ? 1.355 -0.779 15.788 1.00 95.44 103 ALA A N 1
ATOM 810 C CA . ALA A 1 103 ? 0.342 -0.411 16.773 1.00 95.44 103 ALA A CA 1
ATOM 811 C C . ALA A 1 103 ? -0.105 1.064 16.706 1.00 95.44 103 ALA A C 1
ATOM 813 O O . ALA A 1 103 ? -1.242 1.361 17.072 1.00 95.44 103 ALA A O 1
ATOM 814 N N . GLU A 1 104 ? 0.723 1.978 16.183 1.00 96.50 104 GLU A N 1
ATOM 815 C CA . GLU A 1 104 ? 0.356 3.384 15.948 1.00 96.50 104 GLU A CA 1
ATOM 816 C C . GLU A 1 104 ? -0.868 3.525 15.026 1.00 96.50 104 GLU A C 1
ATOM 818 O O . GLU A 1 104 ? -1.592 4.515 15.098 1.00 96.50 104 GLU A O 1
ATOM 823 N N . ALA A 1 105 ? -1.136 2.536 14.165 1.00 97.81 105 ALA A N 1
ATOM 824 C CA . ALA A 1 105 ? -2.281 2.549 13.256 1.00 97.81 105 ALA A CA 1
ATOM 825 C C . ALA A 1 105 ? -3.617 2.205 13.938 1.00 97.81 105 ALA A C 1
ATOM 827 O O . ALA A 1 105 ? -4.670 2.387 13.327 1.00 97.81 105 ALA A O 1
ATOM 828 N N . ARG A 1 106 ? -3.603 1.703 15.183 1.00 98.38 106 ARG A N 1
ATOM 829 C CA . ARG A 1 106 ? -4.776 1.111 15.847 1.00 98.38 106 ARG A CA 1
ATOM 830 C C . ARG A 1 106 ? -5.957 2.070 15.950 1.00 98.38 106 ARG A C 1
ATOM 832 O O . ARG A 1 106 ? -7.070 1.688 15.596 1.00 98.38 106 ARG A O 1
ATOM 839 N N . GLU A 1 107 ? -5.727 3.297 16.407 1.00 98.31 107 GLU A N 1
ATOM 840 C CA . GLU A 1 107 ? -6.790 4.300 16.554 1.00 98.31 107 GLU A CA 1
ATOM 841 C C . GLU A 1 107 ? -7.402 4.654 15.194 1.00 98.31 107 GLU A C 1
ATOM 843 O O . GLU A 1 107 ? -8.613 4.539 15.005 1.00 98.31 107 GLU A O 1
ATOM 848 N N . LEU A 1 108 ? -6.552 4.970 14.212 1.00 98.56 108 LEU A N 1
ATOM 849 C CA . LEU A 1 108 ? -6.988 5.324 12.863 1.00 98.56 108 LEU A CA 1
ATOM 850 C C . LEU A 1 108 ? -7.780 4.193 12.196 1.00 98.56 108 LEU A C 1
ATOM 852 O O . LEU A 1 108 ? -8.822 4.440 11.591 1.00 98.56 108 LEU A O 1
ATOM 856 N N . LEU A 1 109 ? -7.304 2.950 12.295 1.00 98.75 109 LEU A N 1
ATOM 857 C CA . LEU A 1 109 ? -7.985 1.791 11.717 1.00 98.75 109 LEU A CA 1
ATOM 858 C C . LEU A 1 109 ? -9.312 1.496 12.431 1.00 98.75 109 LEU A C 1
ATOM 860 O O . LEU A 1 109 ? -10.274 1.114 11.771 1.00 98.75 109 LEU A O 1
ATOM 864 N N . THR A 1 110 ? -9.399 1.733 13.743 1.00 98.69 110 THR A N 1
ATOM 865 C CA . THR A 1 110 ? -10.652 1.598 14.509 1.00 98.69 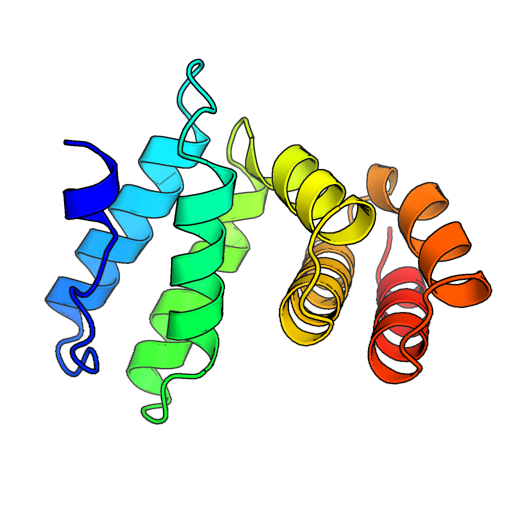110 THR A CA 1
ATOM 866 C C . THR A 1 110 ? -11.691 2.616 14.045 1.00 98.69 110 THR A C 1
ATOM 868 O O . THR A 1 110 ? -12.824 2.245 13.736 1.00 98.69 110 THR A O 1
ATOM 871 N N . GLU A 1 111 ? -11.299 3.886 13.918 1.00 98.56 111 GLU A N 1
ATOM 872 C CA . GLU A 1 111 ? -12.170 4.941 13.391 1.00 98.56 111 GLU A CA 1
ATOM 873 C C . GLU A 1 111 ? -12.604 4.637 11.950 1.00 98.56 111 GLU A C 1
ATOM 875 O O . GLU A 1 111 ? -13.784 4.739 11.614 1.00 98.56 111 GLU A O 1
ATOM 880 N N . THR A 1 112 ? -11.669 4.190 11.110 1.00 98.69 112 THR A N 1
ATOM 881 C CA . THR A 1 112 ? -11.933 3.851 9.705 1.00 98.69 112 THR A CA 1
ATOM 882 C C . THR A 1 112 ? -12.912 2.681 9.583 1.00 98.69 112 THR A C 1
ATOM 884 O O . THR A 1 112 ? -13.861 2.754 8.801 1.00 98.69 112 THR A O 1
ATOM 887 N N . ALA A 1 113 ? -12.742 1.626 10.385 1.00 98.69 113 ALA A N 1
ATOM 888 C CA . ALA A 1 113 ? -13.639 0.471 10.401 1.00 98.69 113 ALA A CA 1
ATOM 889 C C . ALA A 1 113 ? -15.075 0.848 10.805 1.00 98.69 113 AL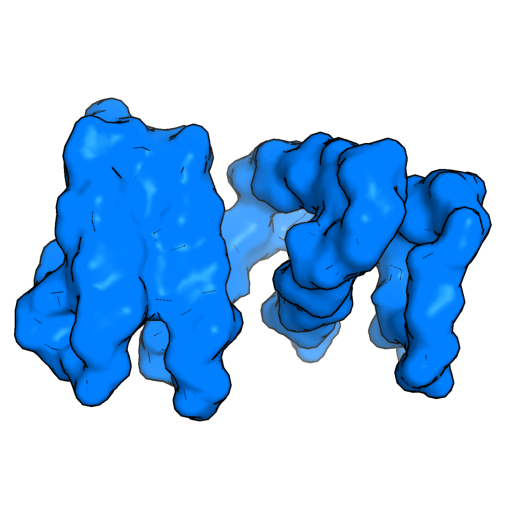A A C 1
ATOM 891 O O . ALA A 1 113 ? -16.036 0.293 10.269 1.00 98.69 113 ALA A O 1
ATOM 892 N N . ALA A 1 114 ? -15.235 1.814 11.712 1.00 98.44 114 ALA A N 1
ATOM 893 C CA . ALA A 1 114 ? -16.545 2.295 12.139 1.00 98.44 114 ALA A CA 1
ATOM 894 C C . ALA A 1 114 ? -17.184 3.249 11.113 1.00 98.44 114 ALA A C 1
ATOM 896 O O . ALA A 1 114 ? -18.368 3.107 10.780 1.00 98.44 114 ALA A O 1
ATOM 897 N N . ASN A 1 115 ? -16.399 4.189 10.577 1.00 98.06 115 ASN A N 1
ATOM 898 C CA . ASN A 1 115 ? -16.928 5.427 10.002 1.00 98.06 115 ASN A CA 1
ATOM 899 C C . ASN A 1 115 ? -16.634 5.641 8.511 1.00 98.06 115 ASN A C 1
ATOM 901 O O . ASN A 1 115 ? -17.238 6.543 7.929 1.00 98.06 115 ASN A O 1
ATOM 905 N N . ASP A 1 116 ? -15.762 4.856 7.861 1.00 98.56 116 ASP A N 1
ATOM 906 C CA . ASP A 1 116 ? -15.485 5.083 6.433 1.00 98.56 116 ASP A CA 1
ATOM 907 C C . ASP A 1 116 ? -16.763 4.922 5.596 1.00 98.56 116 ASP A C 1
ATOM 909 O O . ASP A 1 116 ? -17.568 4.022 5.806 1.00 98.56 116 ASP A O 1
ATOM 913 N N . ARG A 1 117 ? -16.978 5.799 4.622 1.00 97.12 117 ARG A N 1
ATOM 914 C CA . ARG A 1 117 ? -18.160 5.741 3.748 1.00 97.12 117 ARG A CA 1
ATOM 915 C C . ARG A 1 117 ? -18.208 4.502 2.848 1.00 97.12 117 ARG A C 1
ATOM 917 O O . ARG A 1 117 ? -19.275 4.169 2.344 1.00 97.12 117 ARG A O 1
ATOM 924 N N . ASP A 1 118 ? -17.069 3.863 2.602 1.00 98.62 118 ASP A N 1
ATOM 925 C CA . ASP A 1 118 ? -16.948 2.706 1.725 1.00 98.62 118 ASP A CA 1
ATOM 926 C C . ASP A 1 118 ? -16.859 1.404 2.534 1.00 98.62 118 ASP A C 1
ATOM 928 O O . ASP A 1 118 ? -15.997 1.240 3.399 1.00 98.62 118 ASP A O 1
ATOM 932 N N . ALA A 1 119 ? -17.747 0.452 2.237 1.00 98.44 119 ALA A N 1
ATOM 933 C CA . ALA A 1 119 ? -17.819 -0.816 2.961 1.00 98.44 119 ALA A CA 1
ATOM 934 C C . ALA A 1 119 ? -16.554 -1.680 2.793 1.00 98.44 119 ALA A C 1
ATOM 936 O O . ALA A 1 119 ? -16.166 -2.382 3.728 1.00 98.44 119 ALA A O 1
ATOM 937 N N . GLY A 1 120 ? -15.889 -1.609 1.635 1.00 98.50 120 GLY A N 1
ATOM 938 C CA . GLY A 1 120 ? -14.634 -2.314 1.387 1.00 98.50 120 GLY A CA 1
ATOM 939 C C . GLY A 1 120 ? -13.492 -1.749 2.227 1.00 98.50 120 GLY A C 1
ATOM 940 O O . GLY A 1 120 ? -12.694 -2.509 2.774 1.00 98.50 120 GLY A O 1
ATOM 941 N N . VAL A 1 121 ? -13.452 -0.427 2.406 1.00 98.81 121 VAL A N 1
ATOM 942 C CA . VAL A 1 121 ? -12.489 0.223 3.307 1.00 98.81 121 VAL A CA 1
ATOM 943 C C . VAL A 1 121 ? -12.763 -0.151 4.766 1.00 98.81 121 VAL A C 1
ATOM 945 O O . VAL A 1 121 ? -11.819 -0.499 5.477 1.00 98.81 121 VAL A O 1
ATOM 948 N N . LYS A 1 122 ? -14.033 -0.167 5.207 1.00 98.81 122 LYS A N 1
ATOM 949 C CA . LYS A 1 122 ? -14.392 -0.623 6.564 1.00 98.81 122 LYS A CA 1
ATOM 950 C C . LYS A 1 122 ? -13.908 -2.048 6.832 1.00 98.81 122 LYS A C 1
ATOM 952 O O . LYS A 1 122 ? -13.281 -2.304 7.858 1.00 98.81 122 LYS A O 1
ATOM 957 N N . ALA A 1 123 ? -14.178 -2.964 5.900 1.00 98.75 123 ALA A N 1
ATOM 958 C CA . ALA A 1 123 ? -13.781 -4.364 6.014 1.00 98.75 123 ALA A CA 1
ATOM 959 C C . ALA A 1 123 ? -12.254 -4.525 6.057 1.00 98.75 123 ALA A C 1
ATOM 961 O O . ALA A 1 123 ? -11.741 -5.238 6.918 1.00 98.75 123 ALA A O 1
ATOM 962 N N . ALA A 1 124 ? -11.527 -3.822 5.184 1.00 98.69 124 ALA A N 1
ATOM 963 C CA . ALA A 1 124 ? -10.067 -3.842 5.176 1.00 98.69 124 ALA A CA 1
ATOM 964 C C . ALA A 1 124 ? -9.467 -3.302 6.480 1.00 98.69 124 ALA A C 1
ATOM 966 O O . ALA A 1 124 ? -8.528 -3.892 7.007 1.00 98.69 124 ALA A O 1
ATOM 967 N N . ALA A 1 125 ? -10.024 -2.224 7.037 1.00 98.81 125 ALA A N 1
ATOM 968 C CA . ALA A 1 125 ? -9.571 -1.678 8.312 1.00 98.81 125 ALA A CA 1
ATOM 969 C C . ALA A 1 125 ? -9.844 -2.637 9.484 1.00 98.81 125 ALA A C 1
ATOM 971 O O . ALA A 1 125 ? -8.965 -2.856 10.317 1.00 98.81 125 ALA A O 1
ATOM 972 N N . ALA A 1 126 ? -11.026 -3.260 9.520 1.00 98.69 126 ALA A N 1
ATOM 973 C CA . ALA A 1 126 ? -11.372 -4.259 10.528 1.00 98.69 126 ALA A CA 1
ATOM 974 C C . ALA A 1 126 ? -10.469 -5.501 10.457 1.00 98.69 126 ALA A C 1
ATOM 976 O O . ALA A 1 126 ? -10.089 -6.052 11.489 1.00 98.69 126 ALA A O 1
ATOM 977 N N . GLU A 1 127 ? -10.106 -5.935 9.248 1.00 98.56 127 GLU A N 1
ATOM 978 C CA . GLU A 1 127 ? -9.152 -7.024 9.053 1.00 98.56 127 GLU A CA 1
ATOM 979 C C . GLU A 1 127 ? -7.744 -6.611 9.489 1.00 98.56 127 GLU A C 1
ATOM 981 O O . GLU A 1 127 ? -7.114 -7.322 10.266 1.00 98.56 127 GLU A O 1
ATOM 986 N N . ALA A 1 128 ? -7.276 -5.429 9.078 1.00 98.50 128 ALA A N 1
ATOM 987 C CA . ALA A 1 128 ? -5.967 -4.896 9.444 1.00 98.50 128 ALA A CA 1
ATOM 988 C C . ALA A 1 128 ? -5.750 -4.829 10.965 1.00 98.50 128 ALA A C 1
ATOM 990 O O . ALA A 1 128 ? -4.661 -5.147 11.438 1.00 98.50 128 ALA A O 1
ATOM 991 N N . LEU A 1 129 ? -6.790 -4.493 11.740 1.00 98.50 129 LEU A N 1
ATOM 992 C CA . LEU A 1 129 ? -6.743 -4.472 13.209 1.00 98.50 129 LEU A CA 1
ATOM 993 C C . LEU A 1 129 ? -6.351 -5.820 13.833 1.00 98.50 129 LEU A C 1
ATOM 995 O O . LEU A 1 129 ? -5.749 -5.826 14.907 1.00 98.50 129 LEU A O 1
ATOM 999 N N . LYS A 1 130 ? -6.659 -6.947 13.178 1.00 97.94 130 LYS A N 1
ATOM 1000 C CA . LYS A 1 130 ? -6.312 -8.296 13.659 1.00 97.94 130 LYS A CA 1
ATOM 1001 C C . LYS A 1 130 ? -4.822 -8.612 13.518 1.00 97.94 130 LYS A C 1
ATOM 1003 O O . LYS A 1 130 ? -4.329 -9.493 14.214 1.00 97.94 130 LYS A O 1
ATOM 1008 N N . HIS A 1 131 ? -4.123 -7.905 12.629 1.00 96.69 131 HIS A N 1
ATOM 1009 C CA . HIS A 1 131 ? -2.701 -8.111 12.327 1.00 96.69 131 HIS A CA 1
ATOM 1010 C C . HIS A 1 131 ? -1.778 -7.160 13.101 1.00 96.69 131 HIS A C 1
ATOM 1012 O O . HIS A 1 131 ? -0.556 -7.298 13.038 1.00 96.69 131 HIS A O 1
ATOM 1018 N N . LEU A 1 132 ? -2.338 -6.198 13.842 1.00 94.69 132 LEU A N 1
ATOM 1019 C CA . LEU A 1 132 ? -1.552 -5.290 14.675 1.00 94.69 132 LEU A CA 1
ATOM 1020 C C . LEU A 1 132 ? -0.957 -6.025 15.876 1.00 94.69 132 LEU A C 1
ATOM 1022 O O . LEU A 1 132 ? -1.665 -6.760 16.568 1.00 94.69 132 LEU A O 1
ATOM 1026 N N . LYS A 1 133 ? 0.327 -5.771 16.131 1.00 79.12 133 LYS A N 1
ATOM 1027 C CA . LYS A 1 133 ? 1.046 -6.293 17.297 1.00 79.12 133 LYS A CA 1
ATOM 1028 C C . LYS A 1 133 ? 0.742 -5.497 18.569 1.00 79.12 133 LYS A C 1
ATOM 1030 O O . LYS A 1 133 ? 0.192 -4.368 18.477 1.00 79.12 133 LYS A O 1
#

pLDDT: mean 94.67, std 7.8, range [56.22, 98.81]

Radius of gyration: 14.3 Å; Cα contacts (8 Å, |Δi|>4): 185; chains: 1; bounding box: 32×29×37 Å

Nearest PDB structures (foldseek):
  5t8y-assembly2_B  TM=6.277E-01  e=3.823E-02  Bacillus subtilis subsp. subtilis str. 168
  5d08-assembly2_B  TM=6.239E-01  e=9.193E-02  Bacillus subtilis subsp. subtilis str. 168
  5d0b-assembly2_B  TM=6.296E-01  e=1.293E-01  Bacillus subtilis subsp. subtilis str. 168
  1oyz-assembly1_A  TM=3.063E-01  e=2.005E-01  Escherichia coli
  3w3v-assembly1_A  TM=4.798E-01  e=2.185E+00  Saccharomyces cerevisiae S288C

Mean predicted aligned error: 3.23 Å

Foldseek 3Di:
DLCVQQDPVPDQDPDQVSLLSNLVSLLVQLQDPDVPCNLVSVVSLLVQCVRPDPSSNVSSVVSLLCLVVHPCSLVSLLVCLPDPPDLSSVLVSLLSLLVNLAPVCQVVLVCQLVDPPDPSSVVSSVNSNVSHD